Protein AF-A0A838DHB8-F1 (afdb_monomer)

Sequence (112 aa):
MQKRAARWFSILLVGVLVSARAEDGADASAQNESRKAFFENVKALCGKKFEGATEFPPDTEHPLAGRKLIISVEQCGEQEIRIPLQAGEDKSRTWILTLSPKGLLLKHDHRH

Nearest PDB structures (foldseek):
  5ogb-assembly1_A  TM=6.404E-01  e=6.885E-02  Homo sapiens
  7oxw-assembly1_A  TM=6.409E-01  e=1.921E-01  Homo sapiens
  1bm5-assembly1_A  TM=5.603E-01  e=1.185E-01  Homo sapiens

Structure (mmCIF, N/CA/C/O backbone):
data_AF-A0A838DHB8-F1
#
_entry.id   AF-A0A838DHB8-F1
#
loop_
_atom_site.group_PDB
_atom_site.id
_atom_site.type_symbol
_atom_site.label_atom_id
_atom_site.label_alt_id
_atom_site.label_comp_id
_atom_site.label_asym_id
_atom_site.label_entity_id
_atom_site.label_seq_id
_atom_site.pdbx_PDB_ins_code
_atom_site.Cartn_x
_atom_site.Cartn_y
_atom_site.Cartn_z
_atom_site.occupancy
_atom_site.B_iso_or_equiv
_atom_site.auth_seq_id
_atom_site.auth_comp_id
_atom_site.auth_asym_id
_atom_site.auth_atom_id
_atom_site.pdbx_PDB_model_num
ATOM 1 N N . MET A 1 1 ? -16.843 81.061 51.658 1.00 40.91 1 MET A N 1
ATOM 2 C CA . MET A 1 1 ? -17.973 80.661 50.787 1.00 40.91 1 MET A CA 1
ATOM 3 C C . MET A 1 1 ? -17.417 80.053 49.504 1.00 40.91 1 MET A C 1
ATOM 5 O O . MET A 1 1 ? -16.673 80.758 48.846 1.00 40.91 1 MET A O 1
ATOM 9 N N . GLN A 1 2 ? -17.777 78.787 49.203 1.00 45.09 2 GLN A N 1
ATOM 10 C CA . GLN A 1 2 ? -17.657 78.061 47.910 1.00 45.09 2 GLN A CA 1
ATOM 11 C C . GLN A 1 2 ? -16.249 78.005 47.258 1.00 45.09 2 GLN A C 1
ATOM 13 O O . GLN A 1 2 ? -15.641 79.021 46.984 1.00 45.09 2 GLN A O 1
ATOM 18 N N . LYS A 1 3 ? -15.628 76.876 46.907 1.00 43.38 3 LYS A N 1
ATOM 19 C CA . LYS A 1 3 ? -16.050 75.575 46.356 1.00 43.38 3 LYS A CA 1
ATOM 20 C C . LYS A 1 3 ? -14.880 74.604 46.611 1.00 43.38 3 LYS A C 1
ATOM 22 O O . LYS A 1 3 ? -13.736 75.043 46.602 1.00 43.38 3 LYS A O 1
ATOM 27 N N . ARG A 1 4 ? -15.109 73.304 46.802 1.00 53.69 4 ARG A N 1
ATOM 28 C CA . ARG A 1 4 ? -14.801 72.265 45.796 1.00 53.69 4 ARG A CA 1
ATOM 29 C C . ARG A 1 4 ? -15.289 70.919 46.343 1.00 53.69 4 ARG A C 1
ATOM 31 O O . ARG A 1 4 ? -14.652 70.348 47.217 1.00 53.69 4 ARG A O 1
ATOM 38 N N . ALA A 1 5 ? -16.416 70.426 45.837 1.00 55.19 5 ALA A N 1
ATOM 39 C CA . ALA A 1 5 ? -16.784 69.023 45.991 1.00 55.19 5 ALA A CA 1
ATOM 40 C C . ALA A 1 5 ? -16.033 68.230 44.911 1.00 55.19 5 ALA A C 1
ATOM 42 O O . ALA A 1 5 ? -16.192 68.501 43.719 1.00 55.19 5 ALA A O 1
ATOM 43 N N . ALA A 1 6 ? -15.167 67.309 45.330 1.00 53.12 6 ALA A N 1
ATOM 44 C CA . ALA A 1 6 ? -14.457 66.411 44.433 1.00 53.12 6 ALA A CA 1
ATOM 45 C C . ALA A 1 6 ? -15.470 65.465 43.771 1.00 53.12 6 ALA A C 1
ATOM 47 O O . ALA A 1 6 ? -16.168 64.716 44.449 1.00 53.12 6 ALA A O 1
ATOM 48 N N . ARG A 1 7 ? -15.572 65.524 42.441 1.00 56.59 7 ARG A N 1
ATOM 49 C CA . ARG A 1 7 ? -16.324 64.559 41.633 1.00 56.59 7 ARG A CA 1
ATOM 50 C C . ARG A 1 7 ? -15.477 63.301 41.483 1.00 56.59 7 ARG A C 1
ATOM 52 O O . ARG A 1 7 ? -14.455 63.326 40.805 1.00 56.59 7 ARG A O 1
ATOM 59 N N . TRP A 1 8 ? -15.908 62.220 42.119 1.00 54.06 8 TRP A N 1
ATOM 60 C CA . TRP A 1 8 ? -15.336 60.893 41.936 1.00 54.06 8 TRP A CA 1
ATOM 61 C C . TRP A 1 8 ? -15.931 60.320 40.647 1.00 54.06 8 TRP A C 1
ATOM 63 O O . TRP A 1 8 ? -17.114 59.989 40.597 1.00 54.06 8 TRP A O 1
ATOM 73 N N . PHE A 1 9 ? -15.143 60.273 39.572 1.00 54.16 9 PHE A N 1
ATOM 74 C CA . PHE A 1 9 ? -15.538 59.579 38.349 1.00 54.16 9 PHE A CA 1
ATOM 75 C C . PHE A 1 9 ? -15.424 58.072 38.594 1.00 54.16 9 PHE A C 1
ATOM 77 O O . PHE A 1 9 ? -14.326 57.527 38.670 1.00 54.16 9 PHE A O 1
ATOM 84 N N . SER A 1 10 ? -16.569 57.406 38.739 1.00 59.75 10 SER A N 1
ATOM 85 C CA . SER A 1 10 ? -16.653 55.948 38.652 1.00 59.75 10 SER A CA 1
ATOM 86 C C . SER A 1 10 ? -16.374 55.539 37.206 1.00 59.75 10 SER A C 1
ATOM 88 O O . SER A 1 10 ? -17.154 55.862 36.312 1.00 59.75 10 SER A O 1
ATOM 90 N N . ILE A 1 11 ? -15.249 54.868 36.965 1.00 64.25 11 ILE A N 1
ATOM 91 C CA . ILE A 1 11 ? -14.951 54.237 35.677 1.00 64.25 11 ILE A CA 1
ATOM 92 C C . ILE A 1 11 ? -15.635 52.866 35.679 1.00 64.25 11 ILE A C 1
ATOM 94 O O . ILE A 1 11 ? -15.306 51.996 36.482 1.00 64.25 11 ILE A O 1
ATOM 98 N N . LEU A 1 12 ? -16.621 52.704 34.796 1.00 59.50 12 LEU A N 1
ATOM 99 C CA . LEU A 1 12 ? -17.288 51.435 34.509 1.00 59.50 12 LEU A CA 1
ATOM 100 C C . LEU A 1 12 ? -16.287 50.455 33.876 1.00 59.50 12 LEU A C 1
ATOM 102 O O . LEU A 1 12 ? -15.742 50.721 32.807 1.00 59.50 12 LEU A O 1
ATOM 106 N N . LEU A 1 13 ? -16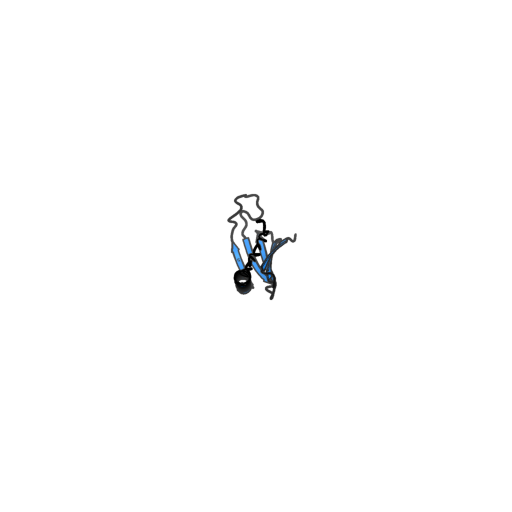.076 49.307 34.522 1.00 60.72 13 LEU A N 1
ATOM 107 C CA . LEU A 1 13 ? -15.412 48.143 33.934 1.00 60.72 13 LEU A CA 1
ATOM 108 C C . LEU A 1 13 ? -16.328 47.556 32.849 1.00 60.72 13 LEU A C 1
ATOM 110 O O . LEU A 1 13 ? -17.313 46.884 33.149 1.00 60.72 13 LEU A O 1
ATOM 114 N N . VAL A 1 14 ? -16.015 47.818 31.580 1.00 66.00 14 VAL A N 1
ATOM 115 C CA . VAL A 1 14 ? -16.616 47.105 30.446 1.00 66.00 14 VAL A CA 1
ATOM 116 C C . VAL A 1 14 ? -15.940 45.738 30.358 1.00 66.00 14 VAL A C 1
ATOM 118 O O . VAL A 1 14 ? -14.797 45.625 29.920 1.00 66.00 14 VAL A O 1
ATOM 121 N N . GLY A 1 15 ? -16.628 44.696 30.823 1.00 57.22 15 GLY A N 1
ATOM 122 C CA . GLY A 1 15 ? -16.191 43.314 30.649 1.00 57.22 15 GLY A CA 1
ATOM 123 C C . GLY A 1 15 ? -16.308 42.900 29.183 1.00 57.22 15 GLY A C 1
ATOM 124 O O . GLY A 1 15 ? -17.412 42.784 28.657 1.00 57.22 15 GLY A O 1
ATOM 125 N N . VAL A 1 16 ? -15.175 42.672 28.518 1.00 68.38 16 VAL A N 1
ATOM 126 C CA . VAL A 1 16 ? -15.141 42.034 27.196 1.00 68.38 16 VAL A CA 1
ATOM 127 C C . VAL A 1 16 ? -15.358 40.533 27.391 1.00 68.38 16 VAL A C 1
ATOM 129 O O . VAL A 1 16 ? -14.477 39.825 27.872 1.00 68.38 16 VAL A O 1
ATOM 132 N N . LEU A 1 17 ? -16.541 40.043 27.022 1.00 63.94 17 LEU A N 1
ATOM 133 C CA . LEU A 1 17 ? -16.815 38.613 26.881 1.00 63.94 17 LEU A CA 1
ATOM 134 C C . LEU A 1 17 ? -16.181 38.120 25.575 1.00 63.94 17 LEU A C 1
ATOM 136 O O . LEU A 1 17 ? -16.736 38.298 24.492 1.00 63.94 17 LEU A O 1
ATOM 140 N N . VAL A 1 18 ? -15.013 37.486 25.673 1.00 68.06 18 VAL A N 1
ATOM 141 C CA . VAL A 1 18 ? -14.471 36.663 24.586 1.00 68.06 18 VAL A CA 1
ATOM 142 C C . VAL A 1 18 ? -15.346 35.411 24.481 1.00 68.06 18 VAL A C 1
ATOM 144 O O . VAL A 1 18 ? -15.267 34.517 25.318 1.00 68.06 18 VAL A O 1
ATOM 147 N N . SER A 1 19 ? -16.213 35.348 23.467 1.00 64.94 19 SER A N 1
ATOM 148 C CA . SER A 1 19 ? -16.875 34.095 23.084 1.00 64.94 19 SER A CA 1
ATOM 149 C C . SER A 1 19 ? -15.849 33.167 22.442 1.00 64.94 19 SER A C 1
ATOM 151 O O . SER A 1 19 ? -15.426 33.400 21.310 1.00 64.94 19 SER A O 1
ATOM 153 N N . ALA A 1 20 ? -15.464 32.106 23.149 1.00 60.81 20 ALA A N 1
ATOM 154 C CA . ALA A 1 20 ? -14.771 30.978 22.544 1.00 60.81 20 ALA A CA 1
ATOM 155 C C . ALA A 1 20 ? -15.756 30.245 21.619 1.00 60.81 20 ALA A C 1
ATOM 157 O O . ALA A 1 20 ? -16.690 29.591 22.081 1.00 60.81 20 ALA A O 1
ATOM 158 N N . ARG A 1 21 ? -15.575 30.385 20.304 1.00 61.81 21 ARG A N 1
ATOM 159 C CA . ARG A 1 21 ? -16.236 29.520 19.324 1.00 61.81 21 ARG A CA 1
ATOM 160 C C . ARG A 1 21 ? -15.520 28.171 19.318 1.00 61.81 21 ARG A C 1
ATOM 162 O O . ARG A 1 21 ? -14.360 28.097 18.933 1.00 61.81 21 ARG A O 1
ATOM 169 N N . ALA A 1 22 ? -16.208 27.122 19.755 1.00 60.78 22 ALA A N 1
ATOM 170 C CA . ALA A 1 22 ? -15.777 25.742 19.575 1.00 60.78 22 ALA A CA 1
ATOM 171 C C . ALA A 1 22 ? -16.299 25.234 18.219 1.00 60.78 22 ALA A C 1
ATOM 173 O O . ALA A 1 22 ? -17.376 24.651 18.161 1.00 60.78 22 ALA A O 1
ATOM 174 N N . GLU A 1 23 ? -15.571 25.494 17.129 1.00 55.25 23 GLU A N 1
ATOM 175 C CA . GLU A 1 23 ? -15.956 25.062 15.765 1.00 55.25 23 GLU A CA 1
ATOM 176 C C . GLU A 1 23 ? -14.978 24.024 15.162 1.00 55.25 23 GLU A C 1
ATOM 178 O O . GLU A 1 23 ? -15.094 23.680 13.994 1.00 55.25 23 GLU A O 1
ATOM 183 N N . ASP A 1 24 ? -14.039 23.470 15.941 1.00 59.81 24 ASP A N 1
ATOM 184 C CA . ASP A 1 24 ? -12.990 22.559 15.426 1.00 59.81 24 ASP A CA 1
ATOM 185 C C . ASP A 1 24 ? -13.379 21.062 15.388 1.00 59.81 24 ASP A C 1
ATOM 187 O O . ASP A 1 24 ? -12.653 20.227 14.847 1.00 59.81 24 ASP A O 1
ATOM 191 N N . GLY A 1 25 ? -14.516 20.670 15.973 1.00 62.84 25 GLY A N 1
ATOM 192 C CA . GLY A 1 25 ? -14.865 19.249 16.141 1.00 62.84 25 GLY A CA 1
ATOM 193 C C . GLY A 1 25 ? -15.502 18.582 14.916 1.00 62.84 25 GLY A C 1
ATOM 194 O O . GLY A 1 25 ? -15.319 17.382 14.696 1.00 62.84 25 GLY A O 1
ATOM 195 N N . ALA A 1 26 ? -16.251 19.343 14.113 1.00 67.38 26 ALA A N 1
ATOM 196 C CA . ALA A 1 26 ? -17.022 18.795 12.998 1.00 67.38 26 ALA A CA 1
ATOM 197 C C . ALA A 1 26 ? -16.112 18.329 11.851 1.00 67.38 26 ALA A C 1
ATOM 199 O O . ALA A 1 26 ? -16.253 17.194 11.390 1.00 67.38 26 ALA A O 1
ATOM 200 N N . ASP A 1 27 ? -15.130 19.151 11.461 1.00 75.12 27 ASP A N 1
ATOM 201 C CA . ASP A 1 27 ? -14.185 18.818 10.389 1.00 75.12 27 ASP A CA 1
ATOM 202 C C . ASP A 1 27 ? -13.325 17.607 10.772 1.00 75.12 27 ASP A C 1
ATOM 204 O O . ASP A 1 27 ? -13.278 16.620 10.042 1.00 75.12 27 ASP A O 1
ATOM 208 N N . ALA A 1 28 ? -12.764 17.582 11.986 1.00 80.25 28 ALA A N 1
ATOM 209 C CA . ALA A 1 28 ? -11.958 16.455 12.456 1.00 80.25 28 ALA A CA 1
ATOM 210 C C . ALA A 1 28 ? -12.711 15.106 12.430 1.00 80.25 28 ALA A C 1
ATOM 212 O O . ALA A 1 28 ? -12.114 14.071 12.108 1.00 80.25 28 ALA A O 1
ATOM 213 N N . SER A 1 29 ? -14.016 15.104 12.735 1.00 82.75 29 SER A N 1
ATOM 214 C CA . SER A 1 29 ? -14.851 13.898 12.652 1.00 82.75 29 SER A CA 1
ATOM 215 C C . SER A 1 29 ? -15.103 13.459 11.204 1.00 82.75 29 SER A C 1
ATOM 217 O O . SER A 1 29 ? -14.877 12.293 10.877 1.00 82.75 29 SER A O 1
ATOM 219 N N . ALA A 1 30 ? -15.445 14.392 10.310 1.00 86.94 30 ALA A N 1
ATOM 220 C CA . ALA A 1 30 ? -15.653 14.119 8.889 1.00 86.94 30 ALA A CA 1
ATOM 221 C C . ALA A 1 30 ? -14.371 13.609 8.199 1.00 86.94 30 ALA A C 1
ATOM 223 O O . ALA A 1 30 ? -14.412 12.656 7.411 1.00 86.94 30 ALA A O 1
ATOM 224 N N . GLN A 1 31 ? -13.210 14.170 8.554 1.00 89.19 31 GLN A N 1
ATOM 225 C CA . GLN A 1 31 ? -11.906 13.685 8.092 1.00 89.19 31 GLN A CA 1
ATOM 226 C C . GLN A 1 31 ? -11.589 12.278 8.620 1.00 89.19 31 GLN A C 1
ATOM 228 O O . GLN A 1 31 ? -10.904 11.496 7.959 1.00 89.19 31 GLN A O 1
ATOM 233 N N . ASN A 1 32 ? -12.037 11.919 9.827 1.00 90.88 32 ASN A N 1
ATOM 234 C CA . ASN A 1 32 ? -11.853 10.564 10.356 1.00 90.88 32 ASN A CA 1
ATOM 235 C C . ASN A 1 32 ? -12.707 9.546 9.588 1.00 90.88 32 ASN A C 1
ATOM 237 O O . ASN A 1 32 ? -12.181 8.527 9.144 1.00 90.88 32 ASN A O 1
ATOM 241 N N . GLU A 1 33 ? -13.975 9.861 9.329 1.00 93.62 33 GLU A N 1
ATOM 242 C CA . GLU A 1 33 ? -14.853 8.994 8.534 1.00 93.62 33 GLU A CA 1
ATOM 243 C C . GLU A 1 33 ? -14.342 8.813 7.098 1.00 93.62 33 GLU A C 1
ATOM 245 O O . GLU A 1 33 ? -14.296 7.691 6.597 1.00 93.62 33 GLU A O 1
ATOM 250 N N . SER A 1 34 ? -13.832 9.877 6.471 1.00 96.12 34 SER A N 1
ATOM 251 C CA . SER A 1 34 ? -13.212 9.793 5.139 1.00 96.12 34 SER A CA 1
ATOM 252 C C . SER A 1 34 ? -11.979 8.875 5.124 1.00 96.12 34 SER A C 1
ATOM 254 O O . SER A 1 34 ? -11.796 8.078 4.203 1.00 96.12 34 SER A O 1
ATOM 256 N N . ARG A 1 35 ? -11.145 8.929 6.173 1.00 97.19 35 ARG A N 1
ATOM 257 C CA . ARG A 1 35 ? -9.965 8.057 6.329 1.00 97.19 35 ARG A CA 1
ATOM 258 C C . ARG A 1 35 ? -10.343 6.592 6.560 1.00 97.19 35 ARG A C 1
ATOM 260 O O . ARG A 1 35 ? -9.693 5.712 5.997 1.00 97.19 35 ARG A O 1
ATOM 267 N N . LYS A 1 36 ? -11.395 6.326 7.342 1.00 97.19 36 LYS A N 1
ATOM 268 C CA . LYS A 1 36 ? -11.952 4.974 7.519 1.00 97.19 36 LYS A CA 1
ATOM 269 C C . LYS A 1 36 ? -12.504 4.429 6.206 1.00 97.19 36 LYS A C 1
ATOM 271 O O . LYS A 1 36 ? -12.167 3.313 5.831 1.00 97.19 36 LYS A O 1
ATOM 276 N N . ALA A 1 37 ? -13.280 5.231 5.476 1.00 97.75 37 ALA A N 1
ATOM 277 C CA . ALA A 1 37 ? -13.824 4.839 4.180 1.00 97.75 37 ALA A CA 1
ATOM 278 C C . ALA A 1 37 ? -12.711 4.508 3.173 1.00 97.75 37 ALA A C 1
ATOM 280 O O . ALA A 1 37 ? -12.784 3.495 2.484 1.00 97.75 37 ALA A O 1
ATOM 281 N N . PHE A 1 38 ? -11.641 5.310 3.129 1.00 98.25 38 PHE A N 1
ATOM 282 C CA . PHE A 1 38 ? -10.467 4.998 2.313 1.00 98.25 38 PHE A CA 1
ATOM 283 C C . PHE A 1 38 ? -9.836 3.652 2.698 1.00 98.25 38 PHE A C 1
ATOM 285 O O . PHE A 1 38 ? -9.564 2.837 1.818 1.00 98.25 38 PHE A O 1
ATOM 292 N N . PHE A 1 39 ? -9.627 3.400 3.995 1.00 98.69 39 PHE A N 1
ATOM 293 C CA . PHE A 1 39 ? -9.060 2.136 4.469 1.00 98.69 39 PHE A CA 1
ATOM 294 C C . PHE A 1 39 ? -9.921 0.935 4.061 1.00 98.69 39 PHE A C 1
ATOM 296 O O . PHE A 1 39 ? -9.393 -0.025 3.504 1.00 98.69 39 PHE A O 1
ATOM 303 N N . GLU A 1 40 ? -11.239 1.013 4.255 1.00 98.50 40 GLU A N 1
ATOM 304 C CA . GLU A 1 40 ? -12.169 -0.053 3.862 1.00 98.50 40 GLU A CA 1
ATOM 305 C C . GLU A 1 40 ? -12.213 -0.261 2.343 1.00 98.50 40 GLU A C 1
ATOM 307 O O . GLU A 1 40 ? -12.241 -1.400 1.876 1.00 98.50 40 GLU A O 1
ATOM 312 N N . ASN A 1 41 ? -12.119 0.811 1.550 1.00 98.56 41 ASN A N 1
ATOM 313 C CA . ASN A 1 41 ? -12.026 0.702 0.094 1.00 98.56 41 ASN A CA 1
ATOM 314 C C . ASN A 1 41 ? -10.757 -0.042 -0.341 1.00 98.56 41 ASN A C 1
ATOM 316 O O . ASN A 1 41 ? -10.821 -0.889 -1.228 1.00 98.56 41 ASN A O 1
ATOM 320 N N . VAL A 1 42 ? -9.610 0.229 0.291 1.00 98.56 42 VAL A N 1
ATOM 321 C CA . VAL A 1 42 ? -8.374 -0.518 0.009 1.00 98.56 42 VAL A CA 1
ATOM 322 C C . VAL A 1 42 ? 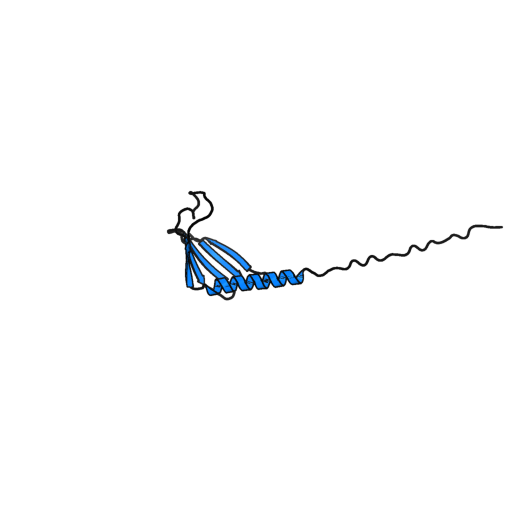-8.488 -1.961 0.504 1.00 98.56 42 VAL A C 1
ATOM 324 O O . VAL A 1 42 ? -8.089 -2.884 -0.205 1.00 98.56 42 VAL A O 1
ATOM 327 N N . LYS A 1 43 ? -9.089 -2.184 1.677 1.00 98.69 43 LYS A N 1
ATOM 328 C CA . LYS A 1 43 ? -9.339 -3.520 2.233 1.00 98.69 43 LYS A CA 1
ATOM 329 C C . LYS A 1 43 ? -10.214 -4.372 1.317 1.00 98.69 43 LYS A C 1
ATOM 331 O O . LYS A 1 43 ? -9.950 -5.561 1.162 1.00 98.69 43 LYS A O 1
ATOM 336 N N . ALA A 1 44 ? -11.206 -3.780 0.654 1.00 98.69 44 ALA A N 1
ATOM 337 C CA . ALA A 1 44 ? -12.053 -4.469 -0.321 1.00 98.69 44 ALA A CA 1
ATOM 338 C C . ALA A 1 44 ? -11.271 -5.000 -1.541 1.00 98.69 44 ALA A C 1
ATOM 340 O O . ALA A 1 44 ? -11.742 -5.901 -2.236 1.00 98.69 44 ALA A O 1
ATOM 341 N N . LEU A 1 45 ? -10.060 -4.488 -1.787 1.00 98.75 45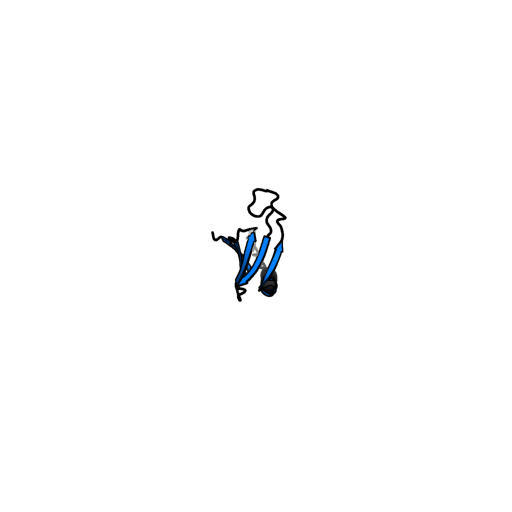 LEU A N 1
ATOM 342 C CA . LEU A 1 45 ? -9.153 -4.976 -2.828 1.00 98.75 45 LEU A CA 1
ATOM 343 C C . LEU A 1 45 ? -8.265 -6.137 -2.354 1.00 98.75 45 LEU A C 1
ATOM 345 O O . LEU A 1 45 ? -7.367 -6.538 -3.092 1.00 98.75 45 LEU A O 1
ATOM 349 N N . CYS A 1 46 ? -8.474 -6.686 -1.153 1.00 98.81 46 CYS A N 1
ATOM 350 C CA . CYS A 1 46 ? -7.620 -7.747 -0.625 1.00 98.81 46 CYS A CA 1
ATOM 351 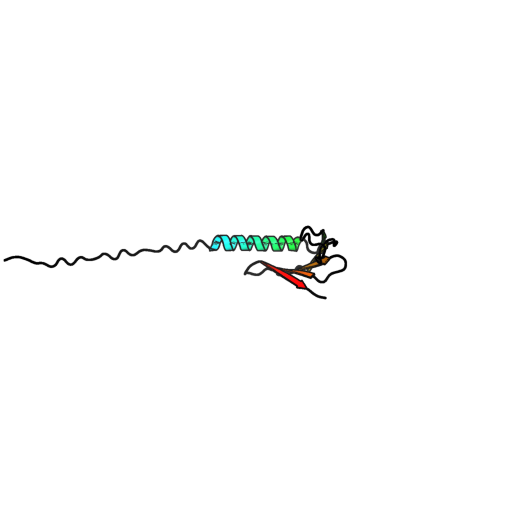C C . CYS A 1 46 ? -7.501 -8.943 -1.585 1.00 98.81 46 CYS A C 1
ATOM 353 O O . CYS A 1 46 ? -8.483 -9.410 -2.166 1.00 98.81 46 CYS A O 1
ATOM 355 N N . GLY A 1 47 ? -6.277 -9.438 -1.760 1.00 98.56 47 GLY A N 1
ATOM 356 C CA . GLY A 1 47 ? -5.937 -10.518 -2.684 1.00 98.56 47 GLY A CA 1
ATOM 357 C C . GLY A 1 47 ? -5.859 -10.096 -4.155 1.00 98.56 47 GLY A C 1
ATOM 358 O O . GLY A 1 47 ? -5.513 -10.921 -5.002 1.00 98.56 47 GLY A O 1
ATOM 359 N N . LYS A 1 48 ? -6.162 -8.836 -4.494 1.00 98.75 48 LYS A N 1
ATOM 360 C CA . LYS A 1 48 ? -5.994 -8.314 -5.855 1.00 98.75 48 LYS A CA 1
ATOM 361 C C . LYS A 1 48 ? -4.549 -7.897 -6.106 1.00 98.75 48 LYS A C 1
ATOM 363 O O . LYS A 1 48 ? -3.827 -7.473 -5.203 1.00 98.75 48 LYS A O 1
ATOM 368 N N . LYS A 1 49 ? -4.156 -7.994 -7.375 1.00 98.56 49 LYS A N 1
ATOM 369 C CA . LYS A 1 49 ? -2.877 -7.510 -7.888 1.00 98.56 49 LYS A CA 1
ATOM 370 C C . LYS A 1 49 ? -3.125 -6.499 -8.988 1.00 98.56 49 LYS A C 1
ATOM 372 O O . LYS A 1 49 ? -4.053 -6.674 -9.778 1.00 98.56 49 LYS A O 1
ATOM 377 N N . PHE A 1 50 ? -2.282 -5.480 -9.037 1.00 98.38 50 PHE A N 1
ATOM 378 C CA . PHE A 1 50 ? -2.365 -4.424 -10.035 1.00 98.38 50 PHE A CA 1
ATOM 379 C C . PHE A 1 50 ? -0.993 -4.215 -10.651 1.00 98.38 50 PHE A C 1
ATOM 381 O O . PHE A 1 50 ? 0.008 -4.113 -9.942 1.00 98.38 50 PHE A O 1
ATOM 388 N N . GLU A 1 51 ? -0.972 -4.175 -11.975 1.00 97.94 51 GLU A N 1
ATOM 389 C CA . GLU A 1 51 ? 0.204 -3.833 -12.757 1.00 97.94 51 GLU A CA 1
ATOM 390 C C . GLU A 1 51 ? 0.177 -2.343 -13.089 1.00 97.94 51 GLU A C 1
ATOM 392 O O . GLU A 1 51 ? -0.881 -1.782 -13.374 1.00 97.94 51 GLU A O 1
ATOM 397 N N . GLY A 1 52 ? 1.345 -1.711 -13.056 1.00 95.12 52 GLY A N 1
ATOM 398 C CA . GLY A 1 52 ? 1.523 -0.315 -13.414 1.00 95.12 52 GLY A CA 1
ATOM 399 C C . GLY A 1 52 ? 2.920 -0.031 -13.953 1.00 95.12 52 GLY A C 1
ATOM 400 O O . GLY A 1 52 ? 3.782 -0.910 -14.041 1.00 95.12 52 GLY A O 1
ATOM 401 N N . ALA A 1 53 ? 3.129 1.234 -14.294 1.00 92.50 53 ALA A N 1
ATOM 402 C CA . ALA A 1 53 ? 4.398 1.778 -14.747 1.00 92.50 53 ALA A CA 1
ATOM 403 C C . ALA A 1 53 ? 4.736 3.042 -13.946 1.00 92.50 53 ALA A C 1
ATOM 405 O O . ALA A 1 53 ? 3.896 3.600 -13.238 1.00 92.50 53 ALA A O 1
ATOM 406 N N . THR A 1 54 ? 5.988 3.474 -14.029 1.00 91.31 54 THR A N 1
ATOM 407 C CA . THR A 1 54 ? 6.445 4.705 -13.384 1.00 91.31 54 THR A CA 1
ATOM 408 C C . THR A 1 54 ? 6.092 5.921 -14.227 1.00 91.31 54 THR A C 1
ATOM 410 O O . THR A 1 54 ? 6.580 6.052 -15.342 1.00 91.31 54 THR A O 1
ATOM 413 N N . GLU A 1 55 ? 5.309 6.831 -13.653 1.00 88.81 55 GLU A N 1
ATOM 414 C CA . GLU A 1 55 ? 5.029 8.155 -14.233 1.00 88.81 55 GLU A CA 1
ATOM 415 C C . GLU A 1 55 ? 6.008 9.232 -13.724 1.00 88.81 55 GLU A C 1
ATOM 417 O O . GLU A 1 55 ? 6.297 10.211 -14.405 1.00 88.81 55 GLU A O 1
ATOM 422 N N . PHE A 1 56 ? 6.539 9.059 -12.510 1.00 86.44 56 PHE A N 1
ATOM 423 C CA . PHE A 1 56 ? 7.482 9.977 -11.868 1.00 86.44 56 PHE A CA 1
ATOM 424 C C . PHE A 1 56 ? 8.396 9.208 -10.891 1.00 86.44 56 PHE A C 1
ATOM 426 O O . PHE A 1 56 ? 7.919 8.256 -10.263 1.00 86.44 56 PHE A O 1
ATOM 433 N N . PRO A 1 57 ? 9.665 9.620 -10.682 1.00 83.94 57 PRO A N 1
ATOM 434 C CA . PRO A 1 57 ? 10.377 10.714 -11.353 1.00 83.94 57 PRO A CA 1
ATOM 435 C C . PRO A 1 57 ? 10.803 10.373 -12.791 1.00 83.94 57 PRO A C 1
ATOM 437 O O . PRO A 1 57 ? 10.904 9.195 -13.123 1.00 83.94 57 PRO A O 1
ATOM 440 N N . PRO A 1 58 ? 11.078 11.386 -13.641 1.00 79.81 58 PRO A N 1
ATOM 441 C CA . PRO A 1 58 ? 11.594 11.178 -14.999 1.00 79.81 58 PRO A CA 1
ATOM 442 C C . PRO A 1 58 ? 13.065 10.728 -15.024 1.00 79.81 58 PRO A C 1
ATOM 444 O O . PRO A 1 58 ? 13.591 10.419 -16.089 1.00 79.81 58 PRO A O 1
ATOM 447 N N . ASP A 1 59 ? 13.734 10.733 -13.869 1.00 92.12 59 ASP A N 1
ATOM 448 C CA . ASP A 1 59 ? 15.108 10.269 -13.710 1.00 92.12 59 ASP A CA 1
ATOM 449 C C . ASP A 1 59 ? 15.210 8.769 -14.010 1.00 92.12 59 ASP A C 1
ATOM 451 O O . ASP A 1 59 ? 14.618 7.941 -13.314 1.00 92.12 59 ASP A O 1
ATOM 455 N N . THR A 1 60 ? 15.978 8.425 -15.042 1.00 88.88 60 THR A N 1
ATOM 456 C CA . THR A 1 60 ? 16.166 7.048 -15.506 1.00 88.88 60 THR A CA 1
ATOM 457 C C . THR A 1 60 ? 16.965 6.195 -14.530 1.00 88.88 60 THR A C 1
ATOM 459 O O . THR A 1 60 ? 16.824 4.973 -14.552 1.00 88.88 60 THR A O 1
ATOM 462 N N . GLU A 1 61 ? 17.757 6.816 -13.653 1.00 92.06 61 GLU A N 1
ATOM 463 C CA . GLU A 1 61 ? 18.543 6.111 -12.637 1.00 92.06 61 GLU A CA 1
ATOM 464 C C . GLU A 1 61 ? 17.713 5.769 -11.391 1.00 92.06 61 GLU A C 1
ATOM 466 O O . GLU A 1 61 ? 18.161 5.027 -10.511 1.00 92.06 61 GLU A O 1
ATOM 471 N N . HIS A 1 62 ? 16.479 6.278 -11.298 1.00 93.88 62 HIS A N 1
ATOM 472 C CA . HIS A 1 62 ? 15.618 5.999 -10.162 1.00 93.88 62 HIS A CA 1
ATOM 473 C C . HIS A 1 62 ? 15.258 4.498 -10.102 1.00 93.88 62 HIS A C 1
ATOM 475 O O . HIS A 1 62 ? 14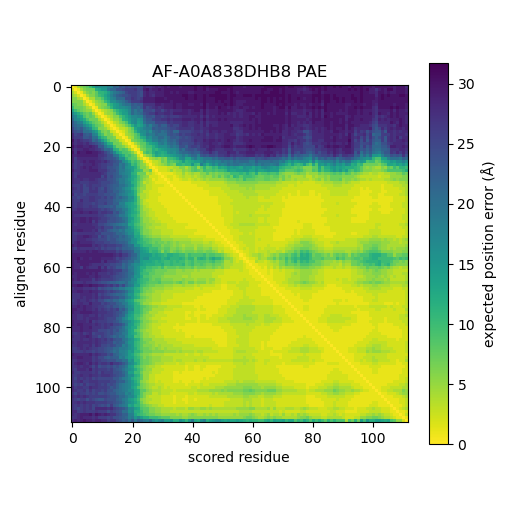.867 3.921 -11.117 1.00 93.88 62 HIS A O 1
ATOM 481 N N . PRO A 1 63 ? 15.266 3.845 -8.920 1.00 90.56 63 PRO A N 1
ATOM 482 C CA . PRO A 1 63 ? 15.057 2.393 -8.809 1.00 90.56 63 PRO A CA 1
ATOM 483 C C . PRO A 1 63 ? 13.735 1.868 -9.385 1.00 90.56 63 PRO A C 1
ATOM 485 O O . PRO A 1 63 ? 13.623 0.688 -9.716 1.00 90.56 63 PRO A O 1
ATOM 488 N N . LEU A 1 64 ? 12.726 2.735 -9.482 1.00 92.12 64 LEU A N 1
ATOM 489 C CA . LEU A 1 64 ? 11.431 2.403 -10.074 1.00 92.12 64 LEU A CA 1
ATOM 490 C C . LEU A 1 64 ? 11.367 2.697 -11.582 1.00 92.12 64 LEU A C 1
ATOM 492 O O . LEU A 1 64 ? 10.565 2.074 -12.269 1.00 92.12 64 LEU A O 1
ATOM 496 N N . ALA A 1 65 ? 12.204 3.596 -12.112 1.00 93.00 65 ALA A N 1
ATOM 497 C CA . ALA A 1 65 ? 12.104 4.064 -13.491 1.00 93.00 65 ALA A CA 1
ATOM 498 C C . ALA A 1 65 ? 12.271 2.925 -14.506 1.00 93.00 65 ALA A C 1
ATOM 500 O O . ALA A 1 65 ? 13.143 2.061 -14.385 1.00 93.00 65 ALA A O 1
ATOM 501 N N . GLY A 1 66 ? 11.379 2.901 -15.502 1.00 90.44 66 GLY A N 1
ATOM 502 C CA . GLY A 1 66 ? 11.356 1.874 -16.546 1.00 90.44 66 GLY A CA 1
ATOM 503 C C . GLY A 1 66 ? 11.050 0.455 -16.050 1.00 90.44 66 GLY A C 1
ATOM 504 O O . GLY A 1 66 ? 11.176 -0.497 -16.822 1.00 90.44 66 GLY A O 1
ATOM 505 N N . ARG A 1 67 ? 10.664 0.268 -14.778 1.00 92.94 67 ARG A N 1
ATOM 506 C CA . ARG A 1 67 ? 10.326 -1.051 -14.232 1.00 92.94 67 ARG A CA 1
ATOM 507 C C . ARG A 1 67 ? 8.842 -1.346 -14.405 1.00 92.94 67 ARG A C 1
ATOM 509 O O . ARG A 1 67 ? 7.990 -0.488 -14.195 1.00 92.94 67 ARG A O 1
ATOM 516 N N . LYS A 1 68 ? 8.533 -2.612 -14.698 1.00 95.44 68 LYS A N 1
ATOM 517 C CA . LYS A 1 68 ? 7.190 -3.156 -14.487 1.00 95.44 68 LYS A CA 1
ATOM 518 C C . LYS A 1 68 ? 6.909 -3.138 -12.987 1.00 95.44 68 LYS A C 1
ATOM 520 O O . LYS A 1 68 ? 7.633 -3.788 -12.226 1.00 95.44 68 LYS A O 1
ATOM 525 N N . LEU A 1 69 ? 5.893 -2.384 -12.582 1.00 97.12 69 LEU A N 1
ATOM 526 C CA . LEU A 1 69 ? 5.476 -2.282 -11.191 1.00 97.12 69 LEU A CA 1
ATOM 527 C C . LEU A 1 69 ? 4.302 -3.222 -10.954 1.00 97.12 69 LEU A C 1
ATOM 529 O O . LEU A 1 69 ? 3.333 -3.218 -11.711 1.00 97.12 69 LEU A O 1
ATOM 533 N N . ILE A 1 70 ? 4.380 -4.026 -9.901 1.00 98.12 70 ILE A N 1
ATOM 534 C CA . ILE A 1 70 ? 3.275 -4.875 -9.463 1.00 98.12 70 ILE A CA 1
ATOM 535 C C . ILE A 1 70 ? 3.047 -4.609 -7.985 1.00 98.12 70 ILE A C 1
ATOM 537 O O . ILE A 1 70 ? 3.941 -4.843 -7.172 1.00 98.12 70 ILE A O 1
ATOM 541 N N . ILE A 1 71 ? 1.843 -4.168 -7.634 1.00 98.25 71 ILE A N 1
ATOM 542 C CA . ILE A 1 71 ? 1.388 -4.170 -6.244 1.00 98.25 71 ILE A CA 1
ATOM 543 C C . ILE A 1 71 ? 0.486 -5.375 -5.996 1.00 98.25 71 ILE A C 1
ATOM 545 O O . ILE A 1 71 ? -0.291 -5.776 -6.866 1.00 98.25 71 ILE A O 1
ATOM 549 N N . SER A 1 72 ? 0.575 -5.950 -4.803 1.00 98.62 72 SER A N 1
ATOM 550 C CA . SER A 1 72 ? -0.352 -6.983 -4.328 1.00 98.62 72 SER A CA 1
ATOM 551 C C . SER A 1 72 ? -0.967 -6.508 -3.019 1.00 98.62 72 SER A C 1
ATOM 553 O O . SER A 1 72 ? -0.234 -6.119 -2.121 1.00 98.62 72 SER A O 1
ATOM 555 N N . VAL A 1 73 ? -2.295 -6.480 -2.903 1.00 98.75 73 VAL A N 1
ATOM 556 C CA . VAL A 1 73 ? -2.960 -6.072 -1.655 1.00 98.75 73 VAL A CA 1
ATOM 557 C C . VAL A 1 73 ? -3.094 -7.303 -0.766 1.00 98.75 73 VAL A C 1
ATOM 559 O O . VAL A 1 73 ? -3.870 -8.209 -1.068 1.00 98.75 73 VAL A O 1
ATOM 562 N N . GLU A 1 74 ? -2.315 -7.365 0.309 1.00 98.19 74 GLU A N 1
ATOM 563 C CA . GLU A 1 74 ? -2.147 -8.561 1.134 1.00 98.19 74 GLU A CA 1
ATOM 564 C C . GLU A 1 74 ? -2.319 -8.249 2.633 1.00 98.19 74 GLU A C 1
ATOM 566 O O . GLU A 1 74 ? -2.352 -7.097 3.063 1.00 98.19 74 GLU A O 1
ATOM 571 N N . GLN A 1 75 ? -2.452 -9.300 3.450 1.00 98.06 75 GLN A N 1
ATOM 572 C CA . GLN A 1 75 ? -2.498 -9.208 4.920 1.00 98.06 75 GLN A CA 1
ATOM 573 C C . GLN A 1 75 ? -3.468 -8.123 5.435 1.00 98.06 75 GLN A C 1
ATOM 575 O O . GLN A 1 75 ? -3.083 -7.221 6.174 1.00 98.06 75 GLN A O 1
ATOM 580 N N . CYS A 1 76 ? -4.729 -8.192 5.002 1.00 98.62 76 CYS A N 1
ATOM 581 C CA . CYS A 1 76 ? -5.734 -7.165 5.270 1.00 98.62 76 CYS A CA 1
ATOM 582 C C . CYS A 1 76 ? -6.443 -7.413 6.610 1.00 98.62 76 CYS A C 1
ATOM 584 O O . CYS A 1 76 ? -7.505 -8.035 6.667 1.00 98.62 76 CYS A O 1
ATOM 586 N N . GLY A 1 77 ? -5.830 -6.948 7.694 1.00 98.25 77 GLY A N 1
ATOM 587 C CA . GLY A 1 77 ? -6.398 -6.995 9.036 1.00 98.25 77 GLY A CA 1
ATOM 588 C C . GLY A 1 77 ? -7.451 -5.912 9.288 1.00 98.25 77 GLY A C 1
ATOM 589 O O . GLY A 1 77 ? -7.870 -5.167 8.402 1.00 98.25 77 GLY A O 1
ATOM 590 N N . GLU A 1 78 ? -7.896 -5.814 10.539 1.00 97.69 78 GLU A N 1
ATOM 591 C CA . GLU A 1 78 ? -8.838 -4.769 10.963 1.00 97.69 78 GLU A CA 1
ATOM 592 C C . GLU A 1 78 ? -8.199 -3.380 11.018 1.00 97.69 78 GLU A C 1
ATOM 594 O O . GLU A 1 78 ? -8.871 -2.385 10.774 1.00 97.69 78 GLU A O 1
ATOM 599 N N . GLN A 1 79 ? -6.905 -3.315 11.330 1.00 97.88 79 GLN A N 1
ATOM 600 C CA . GLN A 1 79 ? -6.184 -2.061 11.554 1.00 97.88 79 GLN A CA 1
ATOM 601 C C . GLN A 1 79 ? -4.965 -1.894 10.654 1.00 97.88 79 GLN A C 1
ATOM 603 O O . GLN A 1 79 ? -4.420 -0.800 10.592 1.00 97.88 79 GLN A O 1
ATOM 608 N N . GLU A 1 80 ? -4.515 -2.942 9.965 1.00 98.62 80 GLU A N 1
ATOM 609 C CA . GLU A 1 80 ? -3.348 -2.875 9.088 1.00 98.62 80 GLU A CA 1
ATOM 610 C C . GLU A 1 80 ? -3.616 -3.603 7.770 1.00 98.62 80 GLU A C 1
ATOM 612 O O . GLU A 1 80 ? -4.211 -4.677 7.765 1.00 98.62 80 GLU A O 1
ATOM 617 N N . ILE A 1 81 ? -3.164 -3.015 6.661 1.00 98.88 81 ILE A N 1
ATOM 618 C CA . ILE A 1 81 ? -3.096 -3.645 5.338 1.00 98.88 81 ILE A CA 1
ATOM 619 C C . ILE A 1 81 ? -1.661 -3.506 4.842 1.00 98.88 81 ILE A C 1
ATOM 621 O O . ILE A 1 81 ? -1.076 -2.420 4.933 1.00 98.88 81 ILE A O 1
ATOM 625 N N . ARG A 1 82 ? -1.100 -4.582 4.284 1.00 98.75 82 ARG A N 1
ATOM 626 C CA . ARG A 1 82 ? 0.257 -4.583 3.731 1.00 98.75 82 ARG A CA 1
ATOM 627 C C . ARG A 1 82 ? 0.209 -4.782 2.226 1.00 98.75 82 ARG A C 1
ATOM 629 O O . ARG A 1 82 ? -0.424 -5.697 1.718 1.00 98.75 82 ARG A O 1
ATOM 636 N N . ILE A 1 83 ? 0.897 -3.920 1.498 1.00 98.75 83 ILE A N 1
ATOM 637 C CA . ILE A 1 83 ? 0.849 -3.874 0.041 1.00 98.75 83 ILE A CA 1
ATOM 638 C C . ILE A 1 83 ?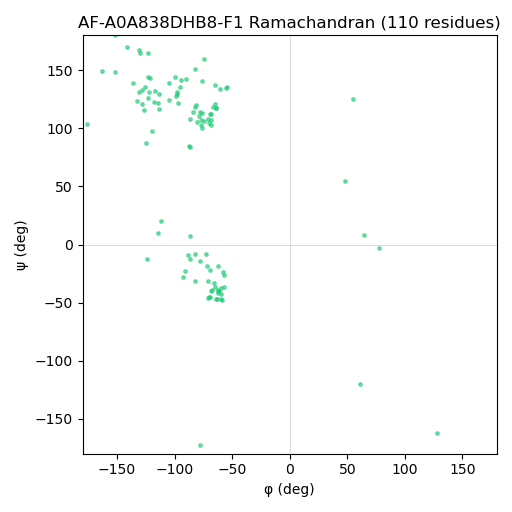 2.282 -3.995 -0.482 1.00 98.75 83 ILE A C 1
ATOM 640 O O . ILE A 1 83 ? 2.961 -2.973 -0.637 1.00 98.75 83 ILE A O 1
ATOM 644 N N . PRO A 1 84 ? 2.800 -5.222 -0.688 1.00 98.38 84 PRO A N 1
ATOM 645 C CA . PRO A 1 84 ? 4.080 -5.418 -1.351 1.00 98.38 84 PRO A CA 1
ATOM 646 C C . PRO A 1 84 ? 4.115 -4.743 -2.724 1.00 98.38 84 PRO A C 1
ATOM 648 O O . PRO A 1 84 ? 3.174 -4.875 -3.511 1.00 98.38 84 PRO A O 1
ATOM 651 N N . LEU A 1 85 ? 5.218 -4.048 -3.000 1.00 97.44 85 LEU A N 1
ATOM 652 C CA . LEU A 1 85 ? 5.537 -3.438 -4.285 1.00 97.44 85 LEU A CA 1
ATOM 653 C C . LEU A 1 85 ? 6.749 -4.156 -4.882 1.00 97.44 85 LEU A C 1
ATOM 655 O O . LEU A 1 85 ? 7.855 -4.092 -4.344 1.00 97.44 85 LEU A O 1
ATOM 659 N N . GLN A 1 86 ? 6.530 -4.789 -6.029 1.00 97.25 86 GLN A N 1
ATOM 660 C CA . GLN A 1 86 ? 7.570 -5.370 -6.863 1.00 97.25 86 GLN A CA 1
ATOM 661 C C . GLN A 1 86 ? 7.908 -4.414 -8.015 1.00 97.25 86 GLN A C 1
ATOM 663 O O . GLN A 1 86 ? 7.017 -4.004 -8.756 1.00 97.25 86 GLN A O 1
ATOM 668 N N . ALA A 1 87 ? 9.190 -4.094 -8.188 1.00 95.56 87 ALA A N 1
ATOM 669 C CA . ALA A 1 87 ? 9.723 -3.288 -9.283 1.00 95.56 87 ALA A CA 1
ATOM 670 C C . ALA A 1 87 ? 10.731 -4.118 -10.093 1.00 95.56 87 ALA A C 1
ATOM 672 O O . ALA A 1 87 ? 11.892 -4.267 -9.710 1.00 95.56 87 ALA A O 1
ATOM 673 N N . GLY A 1 88 ? 10.288 -4.699 -11.210 1.00 94.31 88 GLY A N 1
ATOM 674 C CA . GLY A 1 88 ? 11.070 -5.733 -11.895 1.00 94.31 88 GLY A CA 1
ATOM 675 C C . GLY A 1 88 ? 11.290 -6.935 -10.970 1.00 94.31 88 GLY A C 1
ATOM 676 O O . GLY A 1 88 ? 10.320 -7.521 -10.497 1.00 94.31 88 GLY A O 1
ATOM 677 N N . GLU A 1 89 ? 12.542 -7.274 -10.669 1.00 94.69 89 GLU A N 1
ATOM 678 C CA . GLU A 1 89 ? 12.885 -8.349 -9.720 1.00 94.69 89 GLU A CA 1
ATOM 679 C C . GLU A 1 89 ? 12.957 -7.880 -8.257 1.00 94.69 89 GLU A C 1
ATOM 681 O O . GLU A 1 89 ? 12.974 -8.697 -7.337 1.00 94.69 89 GLU A O 1
ATOM 686 N N . ASP A 1 90 ? 12.972 -6.568 -8.020 1.00 95.38 90 ASP A N 1
ATOM 687 C CA . ASP A 1 90 ? 13.105 -5.994 -6.686 1.00 95.38 90 ASP A CA 1
ATOM 688 C C . ASP A 1 90 ? 11.772 -6.057 -5.929 1.00 95.38 90 ASP A C 1
ATOM 690 O O . ASP A 1 90 ? 10.805 -5.391 -6.298 1.00 95.38 90 A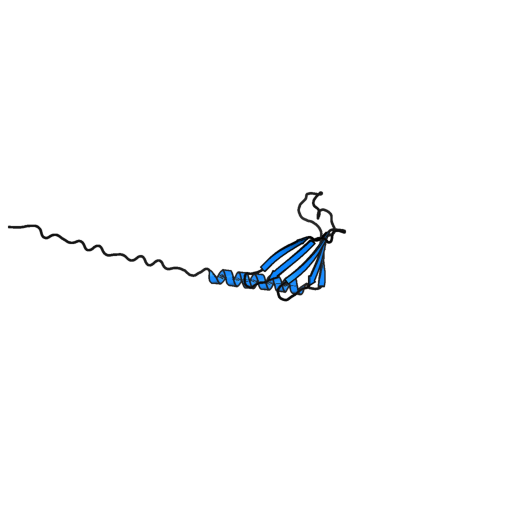SP A O 1
ATOM 694 N N . LYS A 1 91 ? 11.728 -6.851 -4.856 1.00 95.88 91 LYS A N 1
ATOM 695 C CA . LYS A 1 91 ? 10.553 -7.060 -3.987 1.00 95.88 91 LYS A CA 1
ATOM 696 C C . LYS A 1 91 ? 10.755 -6.472 -2.589 1.00 95.88 91 LYS A C 1
ATOM 698 O O . LYS A 1 91 ? 10.090 -6.882 -1.640 1.00 95.88 91 LYS A O 1
ATOM 703 N N . SER A 1 92 ? 11.694 -5.538 -2.449 1.00 96.00 92 SER A N 1
ATOM 704 C CA . SER A 1 92 ? 12.141 -5.059 -1.140 1.00 96.00 92 SER A CA 1
ATOM 705 C C . SER A 1 92 ? 11.126 -4.189 -0.409 1.00 96.00 92 SER A C 1
ATOM 707 O O . SER A 1 92 ? 11.248 -4.008 0.800 1.00 96.00 92 SER A O 1
ATOM 709 N N . ARG A 1 93 ? 10.131 -3.625 -1.106 1.00 96.00 93 ARG A N 1
ATOM 710 C CA . ARG A 1 93 ? 9.236 -2.617 -0.531 1.00 96.00 93 ARG A CA 1
ATOM 711 C C . ARG A 1 93 ? 7.869 -3.185 -0.217 1.00 96.00 93 ARG A C 1
ATOM 713 O O . ARG A 1 93 ? 7.265 -3.902 -1.007 1.00 96.00 93 ARG A O 1
ATOM 720 N N . THR A 1 94 ? 7.336 -2.785 0.925 1.00 98.19 94 THR A N 1
ATOM 721 C CA . THR A 1 94 ? 5.934 -2.996 1.279 1.00 98.19 94 THR A CA 1
ATOM 722 C C . THR A 1 94 ? 5.363 -1.692 1.804 1.00 98.19 94 THR A C 1
ATOM 724 O O . THR A 1 94 ? 5.889 -1.135 2.766 1.00 98.19 94 THR A O 1
ATOM 727 N N . TRP A 1 95 ? 4.285 -1.200 1.197 1.00 98.38 95 TRP A N 1
ATOM 728 C CA . TRP A 1 95 ? 3.494 -0.131 1.797 1.00 98.38 95 TRP A CA 1
ATOM 729 C C . TRP A 1 95 ? 2.628 -0.701 2.913 1.00 98.38 95 TRP A C 1
ATOM 731 O O . TRP A 1 95 ? 2.098 -1.802 2.801 1.00 98.38 95 TRP A O 1
ATOM 741 N N . ILE A 1 96 ? 2.492 0.042 4.001 1.00 98.56 96 ILE A N 1
ATOM 742 C CA . ILE A 1 96 ? 1.729 -0.368 5.174 1.00 98.56 96 ILE A CA 1
ATOM 743 C C . ILE A 1 96 ? 0.736 0.744 5.474 1.00 98.56 96 ILE A C 1
ATOM 745 O O . ILE A 1 96 ? 1.138 1.868 5.788 1.00 98.56 96 ILE A O 1
ATOM 749 N N . LEU A 1 97 ? -0.550 0.427 5.361 1.00 98.56 97 LEU A N 1
ATOM 750 C CA . LEU A 1 97 ? -1.637 1.301 5.783 1.00 98.56 97 LEU A CA 1
ATOM 751 C C .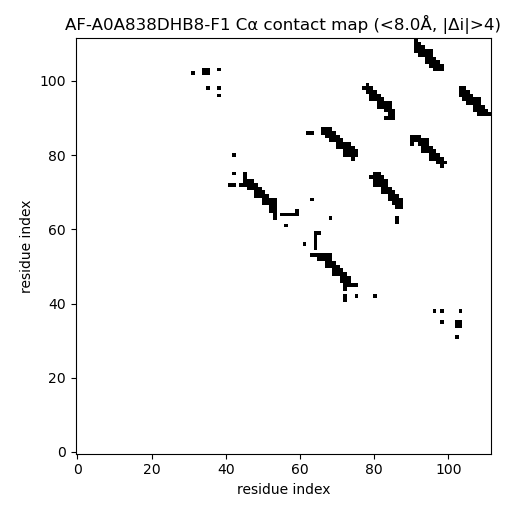 LEU A 1 97 ? -2.086 0.875 7.172 1.00 98.56 97 LEU A C 1
ATOM 753 O O . LEU A 1 97 ? -2.507 -0.264 7.344 1.00 98.56 97 LEU A O 1
ATOM 757 N N . THR A 1 98 ? -2.033 1.789 8.137 1.00 98.62 98 THR A N 1
ATOM 758 C CA . THR A 1 98 ? -2.491 1.548 9.508 1.00 98.62 98 THR A CA 1
ATOM 759 C C . THR A 1 98 ? -3.640 2.489 9.852 1.00 98.62 98 THR A C 1
ATOM 761 O O . THR A 1 98 ? -3.476 3.710 9.805 1.00 98.62 98 THR A O 1
ATOM 764 N N . LEU A 1 99 ? -4.789 1.938 10.236 1.00 98.31 99 LEU A N 1
ATOM 765 C CA . LEU A 1 99 ? -5.941 2.674 10.746 1.00 98.31 99 LEU A CA 1
ATOM 766 C C . LEU A 1 99 ? -5.950 2.643 12.280 1.00 98.31 99 LEU A C 1
ATOM 768 O O . LEU A 1 99 ? -5.848 1.592 12.905 1.00 98.31 99 LEU A O 1
ATOM 772 N N . SER A 1 100 ? -6.091 3.813 12.899 1.00 96.12 100 SER A N 1
ATOM 773 C CA . SER A 1 100 ? -6.164 3.979 14.353 1.00 96.12 100 SER A CA 1
ATOM 774 C C . SER A 1 100 ? -7.188 5.059 14.723 1.00 96.12 100 SER A C 1
ATOM 776 O O . SER A 1 100 ? -7.595 5.831 13.854 1.00 96.12 100 SER A O 1
ATOM 778 N N . PRO A 1 101 ? -7.550 5.224 16.010 1.00 92.50 101 PRO A N 1
ATOM 779 C CA . PRO A 1 101 ? -8.411 6.331 16.440 1.00 92.50 101 PRO A CA 1
ATOM 780 C C . PRO A 1 101 ? -7.864 7.723 16.084 1.00 92.50 101 PRO A C 1
ATOM 782 O O . PRO A 1 101 ? -8.636 8.662 15.908 1.00 92.50 101 PRO A O 1
ATOM 785 N N . LYS A 1 102 ? -6.535 7.858 15.944 1.00 90.50 102 LYS A N 1
ATOM 786 C CA . LYS A 1 102 ? -5.864 9.106 15.540 1.00 90.50 102 LYS A CA 1
ATOM 787 C C . LYS A 1 102 ? -5.959 9.369 14.029 1.00 90.50 102 LYS A C 1
ATOM 789 O O . LYS A 1 102 ? -5.683 10.483 13.580 1.00 90.50 102 LYS A O 1
ATOM 794 N N . GLY A 1 103 ? -6.345 8.361 13.246 1.00 93.81 103 GLY A N 1
ATOM 795 C CA . GLY A 1 103 ? -6.462 8.427 11.796 1.00 93.81 103 GLY A CA 1
ATOM 796 C C . GLY A 1 103 ? -5.731 7.316 11.056 1.00 93.81 103 GLY A C 1
ATOM 797 O O . GLY A 1 103 ? -5.358 6.294 11.634 1.00 93.81 103 GLY A O 1
ATOM 798 N N . LEU A 1 104 ? -5.516 7.569 9.766 1.00 97.38 104 LEU A N 1
ATOM 799 C CA . LEU A 1 104 ? -4.805 6.705 8.833 1.00 97.38 104 LEU A CA 1
ATOM 800 C C . LEU A 1 104 ? -3.335 7.125 8.715 1.00 97.38 104 LEU A C 1
ATOM 802 O O . LEU A 1 104 ? -3.036 8.310 8.563 1.00 97.38 104 LEU A O 1
ATOM 806 N N . LEU A 1 105 ? -2.436 6.146 8.746 1.00 97.69 105 LEU A N 1
ATOM 807 C CA . LEU A 1 105 ? -1.000 6.311 8.558 1.00 97.69 105 LEU A CA 1
ATOM 808 C C . LEU A 1 105 ? -0.537 5.455 7.379 1.00 97.69 105 LEU A C 1
ATOM 810 O O . LEU A 1 105 ? -0.832 4.264 7.335 1.00 97.69 105 LEU A O 1
ATOM 814 N N . LEU A 1 106 ? 0.226 6.054 6.466 1.00 97.94 106 LEU A N 1
ATOM 815 C CA . LEU A 1 106 ? 0.945 5.342 5.413 1.00 97.94 106 LEU A CA 1
ATOM 816 C C . LEU A 1 106 ? 2.434 5.295 5.761 1.00 97.94 106 LEU A C 1
ATOM 818 O O . LEU A 1 106 ? 3.066 6.329 5.979 1.00 97.94 106 LEU A O 1
ATOM 822 N N . LYS A 1 107 ? 2.993 4.088 5.798 1.00 97.56 107 LYS A N 1
ATOM 823 C CA . LYS A 1 107 ? 4.428 3.819 5.933 1.00 97.56 107 LYS A CA 1
ATOM 824 C C . LYS A 1 107 ? 4.915 2.968 4.767 1.00 97.56 107 LYS A C 1
ATOM 826 O O . LYS A 1 107 ? 4.121 2.335 4.076 1.00 97.56 107 LYS A O 1
ATOM 831 N N . HIS A 1 108 ? 6.227 2.913 4.590 1.00 95.44 108 HIS A N 1
ATOM 832 C CA . HIS A 1 108 ? 6.879 1.888 3.786 1.00 95.44 108 HIS A CA 1
ATOM 833 C C . HIS A 1 108 ? 7.913 1.149 4.639 1.00 95.44 108 HIS A C 1
ATOM 835 O O . HIS A 1 108 ? 8.551 1.745 5.505 1.00 95.44 108 HIS A O 1
ATOM 841 N N . ASP A 1 109 ? 8.043 -0.151 4.405 1.00 96.69 109 ASP A N 1
ATOM 842 C CA . ASP A 1 109 ? 9.044 -1.033 5.004 1.00 96.69 109 ASP A CA 1
ATOM 843 C C . ASP A 1 109 ? 9.940 -1.571 3.889 1.00 96.69 109 ASP A C 1
ATOM 845 O O . ASP A 1 109 ? 9.431 -1.985 2.842 1.00 96.69 109 ASP A O 1
ATOM 849 N N . HIS A 1 110 ? 11.255 -1.510 4.097 1.00 95.75 110 HIS A N 1
ATOM 850 C CA . HIS A 1 110 ? 12.271 -1.939 3.137 1.00 95.75 110 HIS A CA 1
ATOM 851 C C . HIS A 1 110 ? 13.033 -3.136 3.710 1.00 95.75 110 HIS A C 1
ATOM 853 O O . HIS A 1 110 ? 13.632 -3.033 4.779 1.00 95.75 110 HIS A O 1
ATOM 859 N N . ARG A 1 111 ? 13.027 -4.264 2.996 1.00 91.25 111 ARG A N 1
ATOM 860 C CA . ARG A 1 111 ? 13.747 -5.492 3.365 1.00 91.25 111 ARG A CA 1
ATOM 861 C C . ARG A 1 111 ? 14.599 -5.962 2.191 1.00 91.25 111 ARG A C 1
ATOM 863 O O . ARG A 1 111 ? 14.108 -5.977 1.068 1.00 91.25 111 ARG A O 1
ATOM 870 N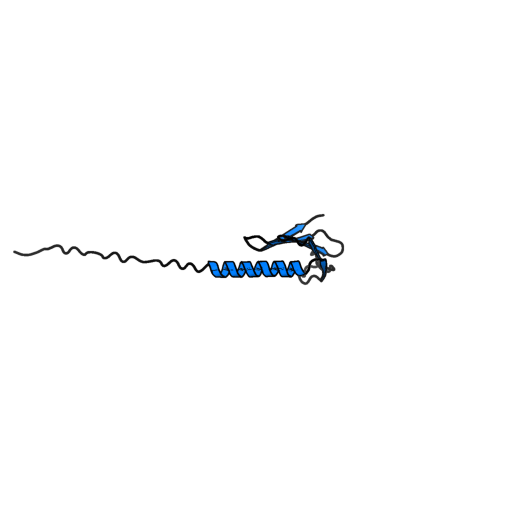 N . HIS A 1 112 ? 15.859 -6.297 2.448 1.00 80.88 112 HIS A N 1
ATOM 871 C CA . HIS A 1 112 ? 16.830 -6.721 1.433 1.00 80.88 112 HIS A CA 1
ATOM 872 C C . HIS A 1 112 ? 16.924 -8.240 1.341 1.00 80.88 112 HIS A C 1
ATOM 874 O O . HIS A 1 112 ? 16.818 -8.890 2.406 1.00 80.88 112 HIS A O 1
#

Secondary structure (DSSP, 8-state):
-----------------------SHHHHHHHHHHHHHHHHHHHTTTT-EEEE---S---TTSTTTTPPEEEE-B---SSEEEEEEEETTEEEEEEEEEEETTEEEEEEEE--

Mean predicted aligned error: 11.33 Å

pLDDT: mean 86.37, std 16.38, range [40.91, 98.88]

Radius of gyration: 30.19 Å; Cα contacts (8 Å, |Δi|>4): 150; chains: 1; bounding box: 36×91×67 Å

Foldseek 3Di:
DDDDDDDDDDDDDPDDDDDDDPPPPPVQVVQQVVLVVVLVVLLVCAQPKDWDADPDDPDCPPQQHPFTWMWHFYDNDPFKIWIFIDTHNDRQKIWIWGQDPNGIDIDIGGDD

Solvent-accessible surface area (backbone atoms only — not comparable to full-atom values): 6903 Å² total; per-residue (Å²): 132,89,86,84,84,84,80,80,81,81,80,81,84,79,80,82,80,82,79,83,80,88,75,71,64,63,60,57,50,54,55,40,53,53,41,51,52,50,52,51,57,57,50,72,42,53,78,42,71,49,80,50,70,61,86,68,67,87,51,72,85,41,88,52,37,92,24,58,29,36,40,35,34,38,74,64,56,98,42,38,36,36,31,42,38,29,36,62,89,47,63,36,36,27,39,35,43,36,55,52,100,94,37,67,44,83,48,75,48,81,52,134